Protein AF-A0A969P1M1-F1 (afdb_monomer_lite)

Foldseek 3Di:
DPPVLLVVLLVVLLVVQCPPCVNVVVLVCLLAVLLVVLLVVLVVCCVPPPDNVVSLQCLLVSLLVSLQVLLLQLLVQLCCQVVVCVVVVCVVVVCPDPDHPVSNVSSSSNNSRVNSNVSSVSSSVNNLVVCCVPPVVSSVSRDDPVSSVVSNVVSVVVSVVSRDDD

Sequence (166 aa):
MSLSSVATITRREVRDTLSDWRIFVPIILLTFLLPLIMVRASGLVVRFVADEQLPISLVPFTALLVGFVPASFSLITALESFVGERERNSLESLLSMPISDRELYIGKLSSSLITPLLSSYIAMLVFTSMLYLFEPELYLNAIDVSRLALLFLSVGAMAVTMSPEQ

pLDDT: mean 86.39, std 11.03, range [38.31, 97.56]

Secondary structure (DSSP, 8-state):
--HHHHHHHHHHHHHHHHH-HHHHHHHHHHHHHHHHHHHHHHHHHHHH-S-THHHHHHHHHHHHHHHHHHHTHHHHHHHHHHHHHHHTT-HHHHTTSSS-HHHHHHHHHHHHHHHHHHHHHHHHHHHHHHHHHH-HHHHHHH--HHHHHHHHHHHHHHHHHTS---

Radius of gyration: 19.1 Å; chains: 1; bounding box: 47×25×51 Å

Structure (mmCIF, N/CA/C/O backbone):
data_AF-A0A969P1M1-F1
#
_entry.id   AF-A0A969P1M1-F1
#
loop_
_atom_site.group_PDB
_atom_site.id
_atom_site.type_symbol
_atom_site.label_atom_id
_atom_site.label_alt_id
_atom_site.label_comp_id
_atom_site.label_asym_id
_atom_site.label_entity_id
_atom_site.label_seq_id
_atom_site.pdbx_PDB_ins_code
_atom_site.Cartn_x
_atom_site.Cartn_y
_atom_site.Cartn_z
_atom_site.occupancy
_atom_site.B_iso_or_equiv
_atom_site.auth_seq_id
_atom_site.auth_comp_id
_atom_site.auth_asym_id
_atom_site.auth_atom_id
_atom_site.pdbx_PDB_model_num
ATOM 1 N N . MET A 1 1 ? -10.135 -6.268 28.867 1.00 60.56 1 MET A N 1
ATOM 2 C CA . MET A 1 1 ? -9.863 -6.197 27.420 1.00 60.56 1 MET A CA 1
ATOM 3 C C . MET A 1 1 ? -10.094 -7.570 26.818 1.00 60.56 1 MET A C 1
ATOM 5 O O . MET A 1 1 ? -9.252 -8.450 26.956 1.00 60.56 1 MET A O 1
ATOM 9 N N . SER A 1 2 ? -11.262 -7.785 26.228 1.00 76.38 2 SER A N 1
ATOM 10 C CA . SER A 1 2 ? -11.573 -8.986 25.460 1.00 76.38 2 SER A CA 1
ATOM 11 C C . SER A 1 2 ? -11.120 -8.770 24.015 1.00 76.38 2 SER A C 1
ATOM 13 O O . SER A 1 2 ? -11.762 -8.051 23.251 1.00 76.38 2 SER A O 1
ATOM 15 N N . LEU A 1 3 ? -10.011 -9.405 23.621 1.00 75.12 3 LEU A N 1
ATOM 16 C CA . LEU A 1 3 ? -9.514 -9.395 22.234 1.00 75.12 3 LEU A CA 1
ATOM 17 C C . LEU A 1 3 ? -10.580 -9.875 21.232 1.00 75.12 3 LEU A C 1
ATOM 19 O O . LEU A 1 3 ? -10.621 -9.413 20.094 1.00 75.12 3 LEU A O 1
ATOM 23 N N . SER A 1 4 ? -11.477 -10.762 21.672 1.00 80.00 4 SER A N 1
ATOM 24 C CA . SER A 1 4 ? -12.581 -11.269 20.852 1.00 80.00 4 SER A CA 1
ATOM 25 C C . SER A 1 4 ? -13.624 -10.195 20.518 1.00 80.00 4 SER A C 1
ATOM 27 O O . SER A 1 4 ? -14.140 -10.175 19.399 1.00 80.00 4 SER A O 1
ATOM 29 N N . SER A 1 5 ? -13.883 -9.258 21.437 1.00 79.75 5 SER A N 1
ATOM 30 C CA . SER A 1 5 ? -14.812 -8.145 21.213 1.00 79.75 5 SER A CA 1
ATOM 31 C C . SER A 1 5 ? -14.246 -7.163 20.189 1.00 79.75 5 SER A C 1
ATOM 33 O O . SER A 1 5 ? -14.930 -6.819 19.227 1.00 79.75 5 SER A O 1
ATOM 35 N N . VAL A 1 6 ? -12.966 -6.797 20.332 1.00 82.38 6 VAL A N 1
ATOM 36 C CA . VAL A 1 6 ? -12.254 -5.914 19.389 1.00 82.38 6 VAL A CA 1
ATOM 37 C C . VAL A 1 6 ? -12.245 -6.515 17.983 1.00 82.38 6 VAL A C 1
ATOM 39 O O . VAL A 1 6 ? -12.664 -5.859 17.034 1.00 82.38 6 VAL A O 1
ATOM 42 N N . ALA A 1 7 ? -11.859 -7.787 17.845 1.00 84.50 7 ALA A N 1
ATOM 43 C CA . ALA A 1 7 ? -11.821 -8.463 16.548 1.00 84.50 7 ALA A CA 1
ATOM 44 C C . ALA A 1 7 ? -13.207 -8.560 15.883 1.00 84.50 7 ALA A C 1
ATOM 46 O O . ALA A 1 7 ? -13.319 -8.450 14.661 1.00 84.50 7 ALA A O 1
ATOM 47 N N . THR A 1 8 ? -14.268 -8.745 16.675 1.00 85.25 8 THR A N 1
ATOM 48 C CA . THR A 1 8 ? -15.646 -8.801 16.165 1.00 85.25 8 THR A CA 1
ATOM 49 C C . THR A 1 8 ? -16.092 -7.449 15.612 1.00 85.25 8 THR A C 1
ATOM 51 O O . THR A 1 8 ? -16.646 -7.403 14.512 1.00 85.25 8 THR A O 1
ATOM 54 N N . ILE A 1 9 ? -15.801 -6.358 16.331 1.00 84.62 9 ILE A N 1
ATOM 55 C CA . ILE A 1 9 ? -16.079 -4.985 15.881 1.00 84.62 9 ILE A CA 1
ATOM 56 C C . ILE A 1 9 ? -15.301 -4.704 14.596 1.00 84.62 9 ILE A C 1
ATOM 58 O O . ILE A 1 9 ? -15.905 -4.388 13.576 1.00 84.62 9 ILE A O 1
ATOM 62 N N . THR A 1 10 ? -13.984 -4.923 14.606 1.00 85.62 10 THR A N 1
ATOM 63 C CA . THR A 1 10 ? -13.129 -4.681 13.440 1.00 85.62 10 THR A CA 1
ATOM 64 C C . THR A 1 10 ? -13.606 -5.451 12.211 1.00 85.62 10 THR A C 1
ATOM 66 O O . THR A 1 10 ? -13.701 -4.882 11.129 1.00 85.62 10 THR A O 1
ATOM 69 N N . ARG A 1 11 ? -13.953 -6.737 12.349 1.00 86.94 11 ARG A N 1
ATOM 70 C CA . ARG A 1 11 ? -14.438 -7.548 11.222 1.00 86.94 11 ARG A CA 1
ATOM 71 C C . ARG A 1 11 ? -15.748 -7.017 10.643 1.00 86.94 11 ARG A C 1
ATOM 73 O O . ARG A 1 11 ? -15.929 -7.067 9.426 1.00 86.94 11 ARG A O 1
ATOM 80 N N . ARG A 1 12 ? -16.669 -6.579 11.504 1.00 87.88 12 ARG A N 1
ATOM 81 C CA . ARG A 1 12 ? -17.937 -5.986 11.077 1.00 87.88 12 ARG A CA 1
ATOM 82 C C . ARG A 1 12 ? -17.679 -4.690 10.310 1.00 87.88 12 ARG A C 1
ATOM 84 O O . ARG A 1 12 ? -18.101 -4.590 9.168 1.00 87.88 12 ARG A O 1
ATOM 91 N N . GLU A 1 13 ? -16.914 -3.777 10.895 1.00 85.44 13 GLU A N 1
ATOM 92 C CA . GLU A 1 13 ? -16.597 -2.473 10.301 1.00 85.44 13 GLU A CA 1
ATOM 93 C C . GLU A 1 13 ? -15.849 -2.612 8.966 1.00 85.44 13 GLU A C 1
ATOM 95 O O . GLU A 1 13 ? -16.217 -1.978 7.986 1.00 85.44 13 GLU A O 1
ATOM 100 N N . VAL A 1 14 ? -14.863 -3.516 8.869 1.00 87.06 14 VAL A N 1
ATOM 101 C CA . VAL A 1 14 ? -14.163 -3.799 7.598 1.00 87.06 14 VAL A CA 1
ATOM 102 C C . VAL A 1 14 ? -15.140 -4.261 6.516 1.00 87.06 14 VAL A C 1
ATOM 104 O O . VAL A 1 14 ? -15.036 -3.839 5.365 1.00 87.06 14 VAL A O 1
ATOM 107 N N . ARG A 1 15 ? -16.098 -5.129 6.862 1.00 87.50 15 ARG A N 1
ATOM 108 C CA . ARG A 1 15 ? -17.131 -5.570 5.915 1.00 87.50 15 ARG A CA 1
ATOM 109 C C . ARG A 1 15 ? -18.029 -4.411 5.496 1.00 87.50 15 ARG A C 1
ATOM 111 O O . ARG A 1 15 ? -18.370 -4.335 4.317 1.00 87.50 15 ARG A O 1
ATOM 118 N N . ASP A 1 16 ? -18.392 -3.543 6.430 1.00 85.31 16 ASP A N 1
ATOM 119 C CA . ASP A 1 16 ? -19.244 -2.390 6.159 1.00 85.31 16 ASP A CA 1
ATOM 120 C C . ASP A 1 16 ? -18.516 -1.400 5.226 1.00 85.31 16 ASP A C 1
ATOM 122 O O . ASP A 1 16 ? -19.073 -1.024 4.195 1.00 85.31 16 ASP A O 1
ATOM 126 N N . THR A 1 17 ? -17.230 -1.105 5.471 1.00 83.88 17 THR A N 1
ATOM 127 C CA . THR A 1 17 ? -16.384 -0.287 4.576 1.00 83.88 17 THR A CA 1
ATOM 128 C C . THR A 1 17 ? -16.267 -0.883 3.173 1.00 83.88 17 THR A C 1
ATOM 130 O O . THR A 1 17 ? -16.422 -0.174 2.184 1.00 83.88 17 THR A O 1
ATOM 133 N N . LEU A 1 18 ? -16.005 -2.190 3.062 1.00 85.00 18 LEU A N 1
ATOM 134 C CA . LEU A 1 18 ? -15.879 -2.864 1.762 1.00 85.00 18 LEU A CA 1
ATOM 135 C C . LEU A 1 18 ? -17.210 -2.956 1.000 1.00 85.00 18 LEU A C 1
ATOM 137 O O . LEU A 1 18 ? -17.201 -3.150 -0.214 1.00 85.00 18 LEU A O 1
ATOM 141 N N . SER A 1 19 ? -18.341 -2.839 1.697 1.00 87.12 19 SER A N 1
ATOM 142 C CA . SER A 1 19 ? -19.675 -2.850 1.087 1.00 87.12 19 SER A CA 1
ATOM 143 C C . SER A 1 19 ? -20.102 -1.466 0.589 1.00 87.12 19 SER A C 1
ATOM 145 O O . SER A 1 19 ? -21.000 -1.376 -0.251 1.00 87.12 19 SER A O 1
ATOM 147 N N . ASP A 1 20 ? -19.467 -0.390 1.066 1.00 88.62 20 ASP A N 1
ATOM 148 C CA . ASP A 1 20 ? -19.701 0.953 0.544 1.00 88.62 20 ASP A CA 1
ATOM 149 C C . ASP A 1 20 ? -18.973 1.137 -0.793 1.00 88.62 20 ASP A C 1
ATOM 151 O O . ASP A 1 20 ? -17.751 1.290 -0.868 1.00 88.62 20 ASP A O 1
ATOM 155 N N . TRP A 1 21 ? -19.747 1.152 -1.878 1.00 87.19 21 TRP A N 1
ATOM 156 C CA . TRP A 1 21 ? -19.221 1.312 -3.231 1.00 87.19 21 TRP A CA 1
ATOM 157 C C . TRP A 1 21 ? -18.439 2.621 -3.427 1.00 87.19 21 TRP A C 1
ATOM 159 O O . TRP A 1 21 ? -17.549 2.664 -4.275 1.00 87.19 21 TRP A O 1
ATOM 169 N N . ARG A 1 22 ? -18.734 3.679 -2.660 1.00 87.38 22 ARG A N 1
ATOM 170 C CA . ARG A 1 22 ? -18.077 4.990 -2.796 1.00 87.38 22 ARG A CA 1
ATOM 171 C C . ARG A 1 22 ? -16.643 4.969 -2.292 1.00 87.38 22 ARG A C 1
ATOM 173 O O . ARG A 1 22 ? -15.815 5.686 -2.841 1.00 87.38 22 ARG A O 1
ATOM 180 N N . ILE A 1 23 ? -16.359 4.142 -1.289 1.00 84.31 23 ILE A N 1
ATOM 181 C CA . ILE A 1 23 ? -15.016 3.939 -0.734 1.00 84.31 23 ILE A CA 1
ATOM 182 C C . ILE A 1 23 ? -14.315 2.811 -1.496 1.00 84.31 23 ILE A C 1
ATOM 184 O O . ILE A 1 23 ? -13.161 2.937 -1.907 1.00 84.31 23 ILE A O 1
ATOM 188 N N . PHE A 1 24 ? -15.033 1.716 -1.747 1.00 86.25 24 PHE A N 1
ATOM 189 C CA . PHE A 1 24 ? -14.488 0.529 -2.394 1.00 86.25 24 PHE A CA 1
ATOM 190 C C . PHE A 1 24 ? -14.021 0.790 -3.833 1.00 86.25 24 PHE A C 1
ATOM 192 O O . PHE A 1 24 ? -12.940 0.336 -4.212 1.00 86.25 24 PHE A O 1
ATOM 199 N N . VAL A 1 25 ? -14.791 1.540 -4.634 1.00 90.69 25 VAL A N 1
ATOM 200 C CA . VAL A 1 25 ? -14.457 1.791 -6.047 1.00 90.69 25 VAL A CA 1
ATOM 201 C C . VAL A 1 25 ? -13.147 2.575 -6.205 1.00 90.69 25 VAL A C 1
ATOM 203 O O . VAL A 1 25 ? -12.279 2.082 -6.927 1.00 90.69 25 VAL A O 1
ATOM 206 N N . PRO A 1 26 ? -12.934 3.734 -5.546 1.00 90.06 26 PRO A N 1
ATOM 207 C CA . PRO A 1 26 ? -11.656 4.441 -5.609 1.00 90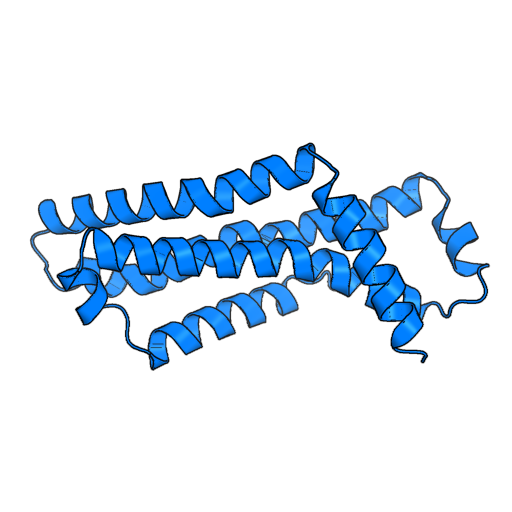.06 26 PRO A CA 1
ATOM 208 C C . PRO A 1 26 ? -10.485 3.600 -5.110 1.00 90.06 26 PRO A C 1
ATOM 210 O O . PRO A 1 26 ? -9.438 3.596 -5.754 1.00 90.06 26 PRO A O 1
ATOM 213 N N . ILE A 1 27 ? -10.664 2.855 -4.011 1.00 90.44 27 ILE A N 1
ATOM 214 C CA . ILE A 1 27 ? -9.608 1.996 -3.464 1.00 90.44 27 ILE A CA 1
ATOM 215 C C . ILE A 1 27 ? -9.191 0.963 -4.506 1.00 90.44 27 ILE A C 1
ATOM 217 O O . ILE A 1 27 ? -8.021 0.930 -4.859 1.00 90.44 27 ILE A O 1
ATOM 221 N N . ILE A 1 28 ? -10.129 0.181 -5.046 1.00 90.81 28 ILE A N 1
ATOM 222 C CA . ILE A 1 28 ? -9.841 -0.849 -6.056 1.00 90.81 28 ILE A CA 1
ATOM 223 C C . ILE A 1 28 ? -9.247 -0.238 -7.324 1.00 90.81 28 ILE A C 1
ATOM 225 O O . ILE A 1 28 ? -8.286 -0.774 -7.878 1.00 90.81 28 ILE A O 1
ATOM 229 N N . LEU A 1 29 ? -9.785 0.897 -7.777 1.00 93.38 29 LEU A N 1
ATOM 230 C CA . LEU A 1 29 ? -9.248 1.601 -8.934 1.00 93.38 29 LEU A CA 1
ATOM 231 C C . LEU A 1 29 ? -7.774 1.939 -8.704 1.00 93.38 29 LEU A C 1
ATOM 233 O O . LEU A 1 29 ? -6.939 1.596 -9.532 1.00 93.38 29 LEU A O 1
ATOM 237 N N . LEU A 1 30 ? -7.431 2.532 -7.561 1.00 92.00 30 LEU A N 1
ATOM 238 C CA . LEU A 1 30 ? -6.047 2.845 -7.214 1.00 92.00 30 LEU A CA 1
ATOM 239 C C . LEU A 1 30 ? -5.200 1.581 -7.029 1.00 92.00 30 LEU A C 1
ATOM 241 O O . LEU A 1 30 ? -4.068 1.552 -7.497 1.00 92.00 30 LEU A O 1
ATOM 245 N N . THR A 1 31 ? -5.738 0.513 -6.435 1.00 93.25 31 THR A N 1
ATOM 246 C CA . THR A 1 31 ? -5.009 -0.746 -6.225 1.00 93.25 31 THR A CA 1
ATOM 247 C C . THR A 1 31 ? -4.527 -1.374 -7.524 1.00 93.25 31 THR A C 1
ATOM 249 O O . THR A 1 31 ? -3.458 -1.971 -7.534 1.00 93.25 31 THR A O 1
ATOM 252 N N . PHE A 1 32 ? -5.299 -1.280 -8.610 1.00 94.81 32 PHE A N 1
ATOM 253 C CA . PHE A 1 32 ? -4.986 -1.989 -9.857 1.00 94.81 32 PHE A CA 1
ATOM 254 C C . PHE A 1 32 ? -4.587 -1.062 -11.003 1.00 94.81 32 PHE A C 1
ATOM 256 O O . PHE A 1 32 ? -3.643 -1.361 -11.737 1.00 94.81 32 PHE A O 1
ATOM 263 N N . LEU A 1 33 ? -5.267 0.075 -11.160 1.00 96.00 33 LEU A N 1
ATOM 264 C CA . LEU A 1 33 ? -5.000 1.006 -12.253 1.00 96.00 33 LEU A CA 1
ATOM 265 C C . LEU A 1 33 ? -3.672 1.739 -12.049 1.00 96.00 33 LEU A C 1
ATOM 267 O O . LEU A 1 33 ? -2.914 1.890 -13.006 1.00 96.00 33 LEU A O 1
ATOM 271 N N . LEU A 1 34 ? -3.367 2.166 -10.818 1.00 95.69 34 LEU A N 1
ATOM 272 C CA . LEU A 1 34 ? -2.139 2.911 -10.539 1.00 95.69 34 LEU A CA 1
ATOM 273 C C . LEU A 1 34 ? -0.879 2.066 -10.807 1.00 95.69 3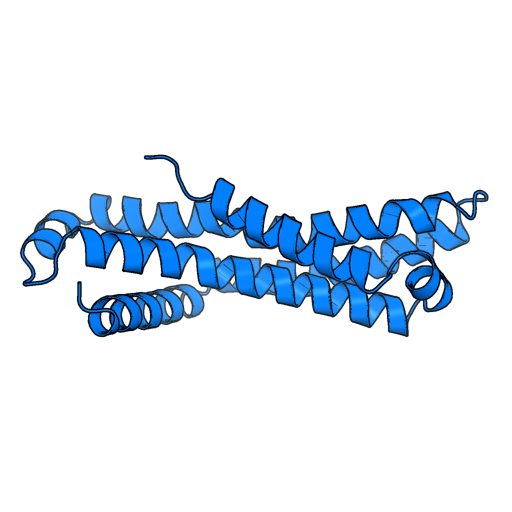4 LEU A C 1
ATOM 275 O O . LEU A 1 34 ? -0.041 2.541 -11.576 1.00 95.69 34 LEU A O 1
ATOM 279 N N . PRO A 1 35 ? -0.733 0.822 -10.294 1.00 96.94 35 PRO A N 1
ATOM 280 C CA . PRO A 1 35 ? 0.383 -0.046 -10.675 1.00 96.94 35 PRO A CA 1
ATOM 281 C C . PRO A 1 35 ? 0.519 -0.242 -12.181 1.00 96.94 35 PRO A C 1
ATOM 283 O O . PRO A 1 35 ? 1.625 -0.167 -12.711 1.00 96.94 35 PRO A O 1
ATOM 286 N N . LEU A 1 36 ? -0.603 -0.467 -12.874 1.00 96.00 36 LEU A N 1
ATOM 287 C CA . LEU A 1 36 ? -0.610 -0.710 -14.312 1.00 96.00 36 LEU A CA 1
ATOM 288 C C . LEU A 1 36 ? -0.046 0.492 -15.073 1.00 96.00 36 LEU A C 1
ATOM 290 O O . LEU A 1 36 ? 0.821 0.325 -15.931 1.00 96.00 36 LEU A O 1
ATOM 294 N N . ILE A 1 37 ? -0.513 1.699 -14.744 1.00 97.00 37 ILE A N 1
ATOM 295 C CA . ILE A 1 37 ? -0.008 2.938 -15.345 1.00 97.00 37 ILE A CA 1
ATOM 296 C C . ILE A 1 37 ? 1.478 3.103 -15.029 1.00 97.00 37 ILE A C 1
ATOM 298 O O . ILE A 1 37 ? 2.260 3.404 -15.929 1.00 97.00 37 ILE A O 1
ATOM 302 N N . MET A 1 38 ? 1.878 2.869 -13.779 1.00 97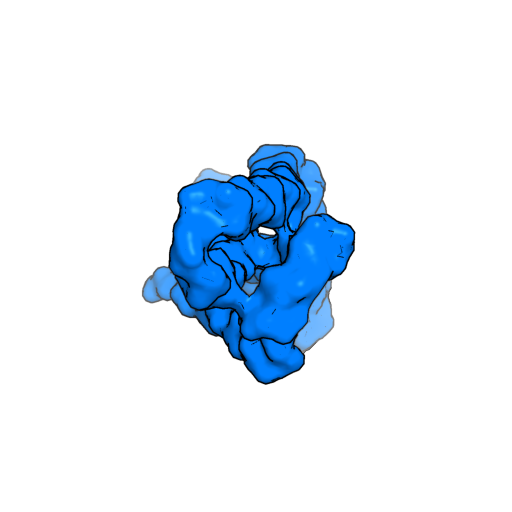.31 38 MET A N 1
ATOM 303 C CA . MET A 1 38 ? 3.254 3.075 -13.337 1.00 97.31 38 MET A CA 1
ATOM 304 C C . MET A 1 38 ? 4.240 2.123 -14.011 1.00 97.31 38 MET A C 1
ATOM 306 O O . MET A 1 38 ? 5.281 2.582 -14.465 1.00 97.31 38 MET A O 1
ATOM 310 N N . VAL A 1 39 ? 3.909 0.840 -14.178 1.00 97.00 39 VAL A N 1
ATOM 311 C CA . VAL A 1 39 ? 4.782 -0.101 -14.906 1.00 97.00 39 VAL A CA 1
ATOM 312 C C . VAL A 1 39 ? 4.939 0.309 -16.370 1.00 97.00 39 VAL A C 1
ATOM 314 O O . VAL A 1 39 ? 6.045 0.288 -16.908 1.00 97.00 39 VAL A O 1
ATOM 317 N N . ARG A 1 40 ? 3.854 0.750 -17.019 1.00 96.56 40 ARG A N 1
ATOM 318 C CA . ARG A 1 40 ? 3.929 1.264 -18.396 1.00 96.56 40 ARG A CA 1
ATOM 319 C C . ARG A 1 40 ? 4.769 2.534 -18.479 1.00 96.56 40 ARG A C 1
ATOM 321 O O . ARG A 1 40 ? 5.558 2.667 -19.409 1.00 96.56 40 ARG A O 1
ATOM 328 N N . ALA A 1 41 ? 4.631 3.432 -17.507 1.00 95.75 41 ALA A N 1
ATOM 329 C CA . ALA A 1 41 ? 5.446 4.635 -17.411 1.00 95.75 41 ALA A CA 1
ATOM 330 C C . ALA A 1 41 ? 6.930 4.294 -17.212 1.00 95.75 41 ALA A C 1
ATOM 332 O O . ALA A 1 41 ? 7.767 4.848 -17.919 1.00 95.75 41 ALA A O 1
ATOM 333 N N . SER A 1 42 ? 7.264 3.337 -16.340 1.00 95.12 42 SER A N 1
ATOM 334 C CA . SER A 1 42 ? 8.640 2.862 -16.148 1.00 95.12 42 SER A CA 1
ATOM 335 C C . SER A 1 42 ? 9.256 2.347 -17.452 1.00 95.12 42 SER A C 1
ATOM 337 O O . SER A 1 42 ? 10.373 2.738 -17.782 1.00 95.12 42 SER A O 1
ATOM 339 N N . GLY A 1 43 ? 8.512 1.569 -18.246 1.00 93.19 43 GLY A N 1
ATOM 340 C CA . GLY A 1 43 ? 8.976 1.104 -19.560 1.00 93.19 43 GLY A CA 1
ATOM 341 C C . GLY A 1 43 ? 9.197 2.233 -20.578 1.00 93.19 43 GLY A C 1
ATOM 342 O O . GLY A 1 43 ? 10.090 2.144 -21.420 1.00 93.19 43 GLY A O 1
ATOM 343 N N . LEU A 1 44 ? 8.434 3.332 -20.499 1.00 94.00 44 LEU A N 1
ATOM 344 C CA . LEU A 1 44 ? 8.719 4.534 -21.293 1.00 94.00 44 LEU A CA 1
ATOM 345 C C . LEU A 1 44 ? 10.032 5.181 -20.838 1.00 94.00 44 LEU A C 1
ATOM 347 O O . LEU A 1 44 ? 10.876 5.483 -21.675 1.00 94.00 44 LEU A O 1
ATOM 351 N N . VAL A 1 45 ? 10.246 5.345 -19.530 1.00 94.31 45 VAL A N 1
ATOM 352 C CA . VAL A 1 45 ? 11.489 5.937 -19.004 1.00 94.31 45 VAL A CA 1
ATOM 353 C C . VAL A 1 45 ? 12.712 5.149 -19.482 1.00 94.31 45 VAL A C 1
ATOM 355 O O . VAL A 1 45 ? 13.646 5.759 -19.990 1.00 94.31 45 VAL A O 1
ATOM 358 N N . VAL A 1 46 ? 12.667 3.813 -19.434 1.00 93.81 46 VAL A N 1
ATOM 359 C CA . VAL A 1 46 ? 13.748 2.940 -19.939 1.00 93.81 46 VAL A CA 1
ATOM 360 C C . VAL A 1 46 ? 14.059 3.188 -21.420 1.00 93.81 46 VAL A C 1
ATOM 362 O O . VAL A 1 46 ? 15.214 3.155 -21.823 1.00 93.81 46 VAL A O 1
ATOM 365 N N . ARG A 1 47 ? 13.044 3.451 -22.250 1.00 92.50 47 ARG A N 1
ATOM 366 C CA . ARG A 1 47 ? 13.220 3.626 -23.704 1.00 92.50 47 ARG A CA 1
ATOM 367 C C . ARG A 1 47 ? 13.670 5.026 -24.109 1.00 92.50 47 ARG A C 1
ATOM 369 O O . ARG A 1 47 ? 14.255 5.182 -25.177 1.00 92.50 47 ARG A O 1
ATOM 376 N N . PHE A 1 48 ? 13.325 6.042 -23.321 1.00 93.19 48 PHE A N 1
ATOM 377 C CA . PHE A 1 48 ? 13.524 7.449 -23.681 1.00 93.19 48 PHE A CA 1
ATOM 378 C C . PHE A 1 48 ? 14.692 8.114 -22.943 1.00 93.19 48 PHE A C 1
ATOM 380 O O . PHE A 1 48 ? 15.183 9.144 -23.406 1.00 93.19 48 PHE A O 1
ATOM 387 N N . VAL A 1 49 ? 15.137 7.560 -21.813 1.00 94.31 49 VAL A N 1
ATOM 388 C CA . VAL A 1 49 ? 16.240 8.113 -21.019 1.00 94.31 49 VAL A CA 1
ATOM 389 C C . VAL A 1 49 ? 17.538 7.383 -21.353 1.00 94.31 49 VAL A C 1
ATOM 391 O O . VAL A 1 49 ? 17.600 6.163 -21.294 1.00 94.31 49 VAL A O 1
ATOM 394 N N . ALA A 1 50 ? 18.583 8.142 -21.694 1.00 91.06 50 ALA A N 1
ATOM 395 C CA . ALA A 1 50 ? 19.899 7.590 -22.027 1.00 91.06 50 ALA A CA 1
ATOM 396 C C . ALA A 1 50 ? 20.691 7.099 -20.799 1.00 91.06 50 ALA A C 1
ATOM 398 O O . ALA A 1 50 ? 21.607 6.299 -20.941 1.00 91.06 50 ALA A O 1
ATOM 399 N N . ASP A 1 51 ? 20.365 7.604 -19.608 1.00 93.00 51 ASP A N 1
ATOM 400 C CA . ASP A 1 51 ? 20.950 7.156 -18.344 1.00 93.00 51 ASP A CA 1
ATOM 401 C C . ASP A 1 51 ? 20.254 5.877 -17.857 1.00 93.00 51 ASP A C 1
ATOM 403 O O . ASP A 1 51 ? 19.111 5.916 -17.399 1.00 93.00 51 ASP A O 1
ATOM 407 N N . GLU A 1 52 ? 20.963 4.751 -17.930 1.00 88.62 52 GLU A N 1
ATOM 408 C CA . GLU A 1 52 ? 20.479 3.436 -17.497 1.00 88.62 52 GLU A CA 1
ATOM 409 C C . GLU A 1 52 ? 20.257 3.347 -15.974 1.00 88.62 52 GLU A C 1
ATOM 411 O O . GLU A 1 52 ? 19.436 2.552 -15.509 1.00 88.62 52 GLU A O 1
ATOM 416 N N . GLN A 1 53 ? 20.928 4.189 -15.179 1.00 92.94 53 GLN A N 1
ATOM 417 C CA . GLN A 1 53 ? 20.849 4.153 -13.716 1.00 92.94 53 GLN A CA 1
ATOM 418 C C . GLN A 1 53 ? 19.603 4.867 -13.172 1.00 92.94 53 GLN A C 1
ATOM 420 O O . GLN A 1 53 ? 19.109 4.556 -12.077 1.00 92.94 53 GLN A O 1
ATOM 425 N N . LEU A 1 54 ? 19.079 5.830 -13.929 1.00 93.12 54 LEU A N 1
ATOM 426 C CA . LEU A 1 54 ? 17.941 6.646 -13.523 1.00 93.12 54 LEU A CA 1
ATOM 427 C C . LEU A 1 54 ? 16.646 5.818 -13.375 1.00 93.12 54 LEU A C 1
ATOM 429 O O . LEU A 1 54 ? 16.045 5.888 -12.298 1.00 93.12 54 LEU A O 1
ATOM 433 N N . PRO A 1 55 ? 16.225 4.975 -14.346 1.00 93.69 55 PRO A N 1
ATOM 434 C CA . PRO A 1 55 ? 15.068 4.092 -14.181 1.00 93.69 55 PRO A CA 1
ATOM 435 C C . PRO A 1 55 ? 15.185 3.179 -12.954 1.00 93.69 55 PRO A C 1
ATOM 437 O O . PRO A 1 55 ?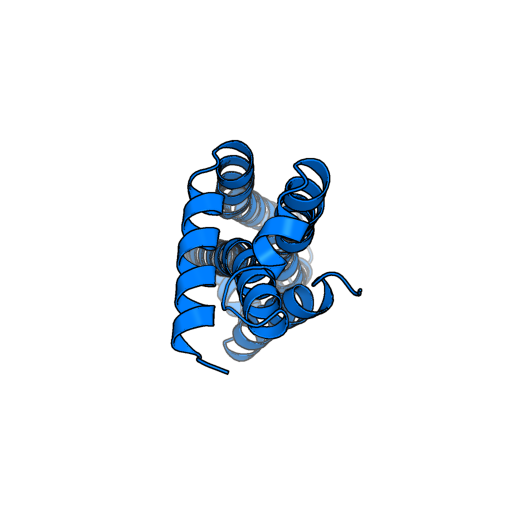 14.223 3.039 -12.197 1.00 93.69 55 PRO A O 1
ATOM 440 N N . ILE A 1 56 ? 16.370 2.605 -12.722 1.00 94.44 56 ILE A N 1
ATOM 441 C CA . ILE A 1 56 ? 16.639 1.685 -11.605 1.00 94.44 56 ILE A CA 1
ATOM 442 C C . ILE A 1 56 ? 16.408 2.389 -10.263 1.00 94.44 56 ILE A C 1
ATOM 444 O O . ILE A 1 56 ? 15.770 1.842 -9.363 1.00 94.44 56 ILE A O 1
ATOM 448 N N . SER A 1 57 ? 16.886 3.628 -10.144 1.00 93.69 57 SER A N 1
ATOM 449 C CA . SER A 1 57 ? 16.776 4.425 -8.918 1.00 93.69 57 SER A CA 1
ATOM 450 C C . SER A 1 57 ? 15.348 4.916 -8.651 1.00 93.69 57 SER A C 1
ATOM 452 O O . SER A 1 57 ? 14.970 5.112 -7.495 1.00 93.69 57 SER A O 1
ATOM 454 N N . LEU A 1 58 ? 14.535 5.095 -9.698 1.00 95.06 58 LEU A N 1
ATOM 455 C CA . LEU A 1 58 ? 13.147 5.546 -9.572 1.00 95.06 58 LEU A CA 1
ATOM 456 C C . LEU A 1 58 ? 12.183 4.437 -9.150 1.00 95.06 58 LEU A C 1
ATOM 458 O O . LEU A 1 58 ? 11.193 4.726 -8.485 1.00 95.06 58 LEU A O 1
ATOM 462 N N . VAL A 1 59 ? 12.453 3.178 -9.491 1.00 95.94 59 VAL A N 1
ATOM 463 C CA . VAL A 1 59 ? 11.526 2.066 -9.222 1.00 95.94 59 VAL A CA 1
ATOM 464 C C . VAL A 1 59 ? 11.143 1.926 -7.740 1.00 95.94 59 VAL A C 1
ATOM 466 O O . VAL A 1 59 ? 9.945 1.818 -7.469 1.00 95.94 59 VAL A O 1
ATOM 469 N N . PRO A 1 60 ? 12.068 1.965 -6.756 1.00 94.44 60 PRO A N 1
ATOM 470 C CA . PRO A 1 60 ? 11.689 1.924 -5.343 1.00 94.44 60 PRO A CA 1
ATOM 471 C C . PRO A 1 60 ? 10.802 3.106 -4.935 1.00 94.44 60 PRO A C 1
ATOM 473 O O . PRO A 1 60 ? 9.849 2.931 -4.179 1.00 94.44 60 PRO A O 1
ATOM 476 N N . PHE A 1 61 ? 11.069 4.299 -5.473 1.00 93.94 61 PHE A N 1
ATOM 477 C CA . PHE A 1 61 ? 10.236 5.479 -5.242 1.00 93.94 61 PHE A CA 1
ATOM 478 C C . PHE A 1 61 ? 8.836 5.311 -5.849 1.00 93.94 61 PHE A C 1
ATOM 480 O O . PHE A 1 61 ? 7.836 5.584 -5.187 1.00 93.94 61 PHE A O 1
ATOM 487 N N . THR A 1 62 ? 8.741 4.789 -7.073 1.00 95.81 62 THR A N 1
ATOM 488 C CA . THR A 1 62 ? 7.464 4.458 -7.714 1.00 95.81 62 THR A CA 1
ATOM 489 C C . THR A 1 62 ? 6.695 3.404 -6.917 1.00 95.81 62 THR A C 1
ATOM 491 O O . THR A 1 62 ? 5.495 3.562 -6.712 1.00 95.81 62 THR A O 1
ATOM 494 N N . ALA A 1 63 ? 7.369 2.371 -6.405 1.00 95.69 63 ALA A N 1
ATOM 495 C CA . ALA A 1 63 ? 6.753 1.352 -5.559 1.00 95.69 63 ALA A CA 1
ATOM 496 C C . ALA A 1 63 ? 6.206 1.944 -4.247 1.00 95.69 63 ALA A C 1
ATOM 498 O O . ALA A 1 63 ? 5.092 1.604 -3.845 1.00 95.69 63 ALA A O 1
ATOM 499 N N . LEU A 1 64 ? 6.947 2.866 -3.612 1.00 94.50 64 LEU A N 1
ATOM 500 C CA . LEU A 1 64 ? 6.456 3.616 -2.450 1.00 94.50 64 LEU A CA 1
ATOM 501 C C . LEU A 1 64 ? 5.222 4.441 -2.798 1.00 94.50 64 LEU A C 1
ATOM 503 O O . LEU A 1 64 ? 4.249 4.388 -2.058 1.00 94.50 64 LEU A O 1
ATOM 507 N N . LEU A 1 65 ? 5.234 5.171 -3.916 1.00 93.94 65 LEU A N 1
ATOM 508 C CA . LEU A 1 65 ? 4.094 5.981 -4.354 1.00 93.94 65 LEU A CA 1
ATOM 509 C C . LEU A 1 65 ? 2.857 5.103 -4.581 1.00 93.94 65 LEU A C 1
ATOM 511 O O . LEU A 1 65 ? 1.773 5.417 -4.090 1.00 93.94 65 LEU A O 1
ATOM 515 N N . VAL A 1 66 ? 3.032 3.972 -5.267 1.00 96.00 66 VAL A N 1
ATOM 516 C CA . VAL A 1 66 ? 1.962 3.003 -5.530 1.00 96.00 66 VAL A CA 1
ATOM 517 C C . VAL A 1 66 ? 1.357 2.452 -4.236 1.00 96.00 66 VAL A C 1
ATOM 519 O O . VAL A 1 66 ? 0.140 2.310 -4.163 1.00 96.00 66 VAL A O 1
ATOM 522 N N . GLY A 1 67 ? 2.174 2.155 -3.222 1.00 93.62 67 GLY A N 1
ATOM 523 C CA . GLY A 1 67 ? 1.682 1.701 -1.918 1.00 93.62 67 GLY A CA 1
ATOM 524 C C . GLY A 1 67 ? 1.093 2.829 -1.066 1.00 93.62 67 GLY A C 1
ATOM 525 O O . GLY A 1 67 ? 0.090 2.645 -0.390 1.00 93.62 67 GLY A O 1
ATOM 526 N N . PHE A 1 68 ? 1.672 4.023 -1.113 1.00 91.50 68 PHE A N 1
ATOM 527 C CA . PHE A 1 68 ? 1.255 5.155 -0.288 1.00 91.50 68 PHE A CA 1
ATOM 528 C C . PHE A 1 68 ? -0.126 5.694 -0.672 1.00 91.50 68 PHE A C 1
ATOM 530 O O . PHE A 1 68 ? -0.916 6.060 0.198 1.00 91.50 68 PHE A O 1
ATOM 537 N N . VAL A 1 69 ? -0.436 5.746 -1.970 1.00 91.38 69 VAL A N 1
ATOM 538 C CA . VAL A 1 69 ? -1.678 6.369 -2.445 1.00 91.38 69 VAL A CA 1
ATOM 539 C C . VAL A 1 69 ? -2.923 5.662 -1.887 1.00 91.38 69 VAL A C 1
ATOM 541 O O . VAL A 1 69 ? -3.744 6.351 -1.279 1.00 91.38 69 VAL A O 1
ATOM 544 N N . PRO A 1 70 ? -3.075 4.325 -1.971 1.00 90.38 70 PRO A N 1
ATOM 545 C CA . PRO A 1 70 ? -4.165 3.642 -1.282 1.00 90.38 70 PRO A CA 1
ATOM 546 C C . PRO A 1 70 ? -4.087 3.780 0.245 1.00 90.38 70 PRO A C 1
ATOM 548 O O . PRO A 1 70 ? -5.124 3.950 0.878 1.00 90.38 70 PRO A O 1
ATOM 551 N N . ALA A 1 71 ? -2.891 3.781 0.848 1.00 89.62 71 ALA A N 1
ATOM 552 C CA . ALA A 1 71 ? -2.730 3.892 2.304 1.00 89.62 71 ALA A CA 1
ATOM 553 C C . ALA A 1 71 ? -3.303 5.208 2.845 1.00 89.62 71 ALA A C 1
ATOM 555 O O . ALA A 1 71 ? -3.894 5.231 3.927 1.00 89.62 71 ALA A O 1
ATOM 556 N N . SER A 1 72 ? -3.189 6.288 2.067 1.00 87.50 72 SER A N 1
ATOM 557 C CA . SER A 1 72 ? -3.711 7.610 2.428 1.00 87.50 72 SER A CA 1
ATOM 558 C C . SER A 1 72 ? -5.234 7.641 2.636 1.00 87.50 72 SER A C 1
ATOM 560 O O . SER A 1 72 ? -5.731 8.473 3.395 1.00 87.50 72 SER A O 1
ATOM 562 N N . PHE A 1 73 ? -5.980 6.684 2.066 1.00 84.50 73 PHE A N 1
ATOM 563 C CA . PHE A 1 73 ? -7.428 6.555 2.280 1.00 84.50 73 PHE A CA 1
ATOM 564 C C . PHE A 1 73 ? -7.801 6.062 3.686 1.00 84.50 73 PHE A C 1
ATOM 566 O O . PHE A 1 73 ? -8.974 6.134 4.061 1.00 84.50 73 PHE A O 1
ATOM 573 N N . SER A 1 74 ? -6.836 5.607 4.493 1.00 83.75 74 SER A N 1
ATOM 574 C CA . SER A 1 74 ? -7.063 5.300 5.915 1.00 83.75 74 SER A CA 1
ATOM 575 C C . SER A 1 74 ? -7.554 6.502 6.705 1.00 83.75 74 SER A C 1
ATOM 577 O O . SER A 1 74 ? -8.476 6.353 7.505 1.00 83.75 74 SER A O 1
ATOM 579 N N . LEU A 1 75 ? -7.032 7.697 6.420 1.00 80.38 75 LEU A N 1
ATOM 580 C CA . LEU A 1 75 ? -7.480 8.924 7.067 1.00 80.38 75 LEU A CA 1
ATOM 581 C C . LEU A 1 75 ? -8.935 9.244 6.708 1.00 80.38 75 LEU A C 1
ATOM 583 O O . LEU A 1 75 ? -9.737 9.531 7.590 1.00 80.38 75 LEU A O 1
ATOM 587 N N . ILE A 1 76 ? -9.288 9.144 5.424 1.00 82.56 76 ILE A N 1
ATOM 588 C CA . ILE A 1 76 ? -10.652 9.403 4.937 1.00 82.56 76 ILE A CA 1
ATOM 589 C C . ILE A 1 76 ? -11.635 8.416 5.576 1.00 82.56 76 ILE A C 1
ATOM 591 O O . ILE A 1 76 ? -12.638 8.827 6.152 1.00 82.56 76 ILE A O 1
ATOM 595 N N . THR A 1 77 ? -11.300 7.124 5.556 1.00 81.62 77 THR A N 1
ATOM 596 C CA . THR A 1 77 ? -12.140 6.063 6.133 1.00 81.62 77 THR A CA 1
ATOM 597 C C . THR A 1 77 ? -12.300 6.237 7.648 1.00 81.62 77 THR A C 1
ATOM 599 O O . THR A 1 77 ? -13.385 6.033 8.194 1.00 81.62 77 THR A O 1
ATOM 602 N N . ALA A 1 78 ? -11.232 6.640 8.346 1.00 81.38 78 ALA A N 1
ATOM 603 C CA . ALA A 1 78 ? -11.289 6.943 9.772 1.00 81.38 78 ALA A CA 1
ATOM 604 C C . ALA A 1 78 ? -12.207 8.144 10.047 1.00 81.38 78 ALA A C 1
ATOM 606 O O . ALA A 1 78 ? -13.077 8.062 10.913 1.00 81.38 78 ALA A O 1
ATOM 607 N N . LEU A 1 79 ? -12.065 9.234 9.287 1.00 80.25 79 LEU A N 1
ATOM 608 C CA . LEU A 1 79 ? -12.908 10.424 9.418 1.00 80.25 79 LEU A CA 1
ATOM 609 C C . LEU A 1 79 ? -14.386 10.097 9.198 1.00 80.25 79 LEU A C 1
ATOM 611 O O . LEU A 1 79 ? -15.212 10.476 10.023 1.00 80.25 79 LEU A O 1
ATOM 615 N N . GLU A 1 80 ? -14.725 9.347 8.151 1.00 80.44 80 GLU A N 1
ATOM 616 C CA . GLU A 1 80 ? -16.110 8.946 7.881 1.00 80.44 80 GLU A CA 1
ATOM 617 C C . GLU A 1 80 ? -16.694 8.079 9.009 1.00 80.44 80 GLU A C 1
ATOM 619 O O . GLU A 1 80 ? -17.836 8.293 9.417 1.00 80.44 80 GLU A O 1
ATOM 624 N N . SER A 1 81 ? -15.906 7.160 9.580 1.00 78.00 81 SER A N 1
ATOM 625 C CA . SER A 1 81 ? -16.348 6.286 10.681 1.00 78.00 81 SER A CA 1
ATOM 626 C C . SER A 1 81 ? -16.513 7.016 12.024 1.00 78.00 81 SER A C 1
ATOM 628 O O . SER A 1 81 ? -17.405 6.684 12.813 1.00 78.00 81 SER A O 1
ATOM 630 N N . PHE A 1 82 ? -15.670 8.013 12.319 1.00 77.12 82 PHE A N 1
ATOM 631 C CA . PHE A 1 82 ? -15.741 8.771 13.576 1.00 77.12 82 PHE A CA 1
ATOM 632 C C . PHE A 1 82 ? -16.694 9.968 13.492 1.00 77.12 82 PHE A C 1
ATOM 634 O O . PHE A 1 82 ? -17.549 10.132 14.365 1.00 77.12 82 PHE A O 1
ATOM 641 N N . VAL A 1 83 ? -16.570 10.799 12.454 1.00 71.50 83 VAL A N 1
ATOM 642 C CA . VAL A 1 83 ? -17.398 12.002 12.269 1.00 71.50 83 VAL A CA 1
ATOM 643 C C . VAL A 1 83 ? -18.811 11.622 11.840 1.00 71.50 83 VAL A C 1
ATOM 645 O O . VAL A 1 83 ? -19.764 12.157 12.399 1.00 71.50 83 VAL A O 1
ATOM 648 N N . GLY A 1 84 ? -18.973 10.641 10.947 1.00 71.38 84 GLY A N 1
ATOM 649 C CA . GLY A 1 84 ? -20.297 10.194 10.505 1.00 71.38 84 GLY A CA 1
ATOM 650 C C . GLY A 1 84 ? -21.155 9.646 11.649 1.00 71.38 84 GLY A C 1
ATOM 651 O O . GLY A 1 84 ? -22.356 9.901 11.709 1.00 71.38 84 GLY A O 1
ATOM 652 N N . GLU A 1 85 ? -20.534 8.960 12.610 1.00 73.62 85 GLU A N 1
ATOM 653 C CA . GLU A 1 85 ? -21.222 8.444 13.799 1.00 73.62 85 GLU A CA 1
ATOM 654 C C . GLU A 1 85 ? -21.522 9.554 14.825 1.00 73.62 85 GLU A C 1
ATOM 656 O O . GLU A 1 85 ? -22.515 9.494 15.555 1.00 73.62 85 GLU A O 1
ATOM 661 N N . ARG A 1 86 ? -20.695 10.611 14.857 1.00 70.81 86 ARG A N 1
ATOM 662 C CA . ARG A 1 86 ? -20.941 11.814 15.667 1.00 70.81 86 ARG A CA 1
ATOM 663 C C . ARG A 1 86 ? -22.121 12.619 15.134 1.00 70.81 86 ARG A C 1
ATOM 665 O O . ARG A 1 86 ? -22.988 12.999 15.911 1.00 70.81 86 ARG A O 1
ATOM 672 N N . GLU A 1 87 ? -22.172 12.849 13.825 1.00 72.31 87 GLU A N 1
ATOM 673 C CA . GLU A 1 87 ? -23.241 13.613 13.163 1.00 72.31 87 GLU A CA 1
ATOM 674 C C . GLU A 1 87 ? -24.610 12.928 13.266 1.00 72.31 87 GLU A C 1
ATOM 676 O O . GLU A 1 87 ? -25.646 13.591 13.277 1.00 72.31 87 GLU A O 1
ATOM 681 N N . ARG A 1 88 ? -24.626 11.597 13.402 1.00 73.69 88 ARG A N 1
ATOM 682 C CA . ARG A 1 88 ? -25.846 10.797 13.593 1.00 73.69 88 ARG A CA 1
ATOM 683 C C . ARG A 1 88 ? -26.285 10.678 15.058 1.00 73.69 88 ARG A C 1
ATOM 685 O O . ARG A 1 88 ? -27.266 9.989 15.328 1.00 73.69 88 ARG A O 1
ATOM 692 N N . ASN A 1 89 ? -25.592 11.340 15.992 1.00 64.06 89 ASN A N 1
ATOM 693 C CA . ASN A 1 89 ? -25.802 11.257 17.447 1.00 64.06 89 ASN A CA 1
ATOM 694 C C . ASN A 1 89 ? -25.750 9.823 18.019 1.00 64.06 89 ASN A C 1
ATOM 696 O O . ASN A 1 89 ? -26.244 9.567 19.115 1.00 64.06 89 ASN A O 1
ATOM 700 N N . SER A 1 90 ? -25.150 8.865 17.308 1.00 62.28 90 SER A N 1
ATOM 701 C CA . SER A 1 90 ? -25.086 7.465 17.746 1.00 62.28 90 SER A CA 1
ATOM 702 C C . SER A 1 90 ? -23.849 7.152 18.589 1.00 62.28 90 SER A C 1
ATOM 704 O O . SER A 1 90 ? -23.816 6.110 19.242 1.00 62.28 90 SER A O 1
ATOM 706 N N . LEU A 1 91 ? -22.873 8.066 18.674 1.00 61.00 91 LEU A N 1
ATOM 707 C CA . LEU A 1 91 ? -21.726 7.932 19.583 1.00 61.00 91 LEU A CA 1
ATOM 708 C C . LEU A 1 91 ? -22.138 7.854 21.059 1.00 61.00 91 LEU A C 1
ATOM 710 O O . LEU A 1 91 ? -21.617 7.013 21.787 1.00 61.00 91 LEU A O 1
ATOM 714 N N . GLU A 1 92 ? -23.108 8.661 21.495 1.00 61.00 92 GLU A N 1
ATOM 715 C CA . GLU A 1 92 ? -23.619 8.620 22.876 1.00 61.00 92 GLU A CA 1
ATOM 716 C C . GLU A 1 92 ? -24.330 7.290 23.179 1.00 61.00 92 GLU A C 1
ATOM 718 O O . GLU A 1 92 ? -24.224 6.750 24.279 1.00 61.00 92 GLU A O 1
ATOM 723 N N . SER A 1 93 ? -24.991 6.707 22.172 1.00 56.00 93 SER A N 1
ATOM 724 C CA . SER A 1 93 ? -25.622 5.385 22.262 1.00 56.00 93 SER A CA 1
ATOM 725 C C . SER A 1 93 ? -24.626 4.219 22.175 1.00 56.00 93 SER A C 1
ATOM 727 O O . SER A 1 93 ? -24.964 3.104 22.565 1.00 56.00 93 SER A O 1
ATOM 729 N N . LEU A 1 94 ? -23.423 4.439 21.643 1.00 58.88 94 LEU A N 1
ATOM 730 C CA . LEU A 1 94 ? -22.349 3.443 21.575 1.00 58.88 94 LEU A CA 1
ATOM 731 C C . LEU A 1 94 ? -21.559 3.372 22.889 1.00 58.88 94 LEU A C 1
ATOM 733 O O . LEU A 1 94 ? -21.148 2.284 23.284 1.00 58.88 94 LEU A O 1
ATOM 737 N N . LEU A 1 95 ? -21.427 4.501 23.594 1.00 59.56 95 LEU A N 1
ATOM 738 C CA . LEU A 1 95 ? -20.838 4.593 24.939 1.00 59.56 95 LEU A CA 1
ATOM 739 C C . LEU A 1 95 ? -21.738 4.001 26.042 1.00 59.56 95 LEU A C 1
ATOM 741 O O . LEU A 1 95 ? -21.279 3.767 27.156 1.00 59.56 95 LEU A O 1
ATOM 745 N N . SER A 1 96 ? -23.021 3.751 25.754 1.00 61.84 96 SER A N 1
ATOM 746 C CA . SER A 1 96 ? -23.959 3.114 26.691 1.00 61.84 96 SER A CA 1
ATOM 747 C C . SER A 1 96 ? -24.052 1.589 26.539 1.00 61.84 96 SER A C 1
ATOM 749 O O . SER A 1 96 ? -24.732 0.927 27.326 1.00 61.84 96 SER A O 1
ATOM 751 N N . MET A 1 97 ? -23.362 1.007 25.551 1.00 67.25 97 MET A N 1
ATOM 752 C CA . MET A 1 97 ? -23.269 -0.444 25.383 1.00 67.25 97 MET A CA 1
ATOM 753 C C . MET A 1 97 ? -22.316 -1.059 26.429 1.00 67.25 97 MET A C 1
ATOM 755 O O . MET A 1 97 ? -21.379 -0.400 26.869 1.00 67.25 97 MET A O 1
ATOM 759 N N . PRO A 1 98 ? -22.479 -2.343 26.807 1.00 73.25 98 PRO A N 1
ATOM 760 C CA . PRO A 1 98 ? -21.582 -3.037 27.739 1.00 73.25 98 PRO A CA 1
ATOM 761 C C . PRO A 1 98 ? -20.245 -3.437 27.073 1.00 73.25 98 PRO A C 1
ATOM 763 O O . PRO A 1 98 ? -19.797 -4.579 27.173 1.00 73.25 98 PRO A O 1
ATOM 766 N N . ILE A 1 99 ? -19.624 -2.510 26.346 1.00 73.81 99 ILE A N 1
ATOM 767 C CA . ILE A 1 99 ? -18.301 -2.608 25.720 1.00 73.81 99 ILE A CA 1
ATOM 768 C C . ILE A 1 99 ? -17.488 -1.403 26.177 1.00 73.81 99 ILE A C 1
ATOM 770 O O . ILE A 1 99 ? -18.010 -0.298 26.254 1.00 73.81 99 ILE A O 1
ATOM 774 N N . SER A 1 100 ? -16.215 -1.606 26.517 1.00 79.75 100 SER A N 1
ATOM 775 C CA . SER A 1 100 ? -15.403 -0.487 27.002 1.00 79.75 100 SER A CA 1
ATOM 776 C C . SER A 1 100 ? -15.038 0.475 25.867 1.00 79.75 100 SER A C 1
ATOM 778 O O . SER A 1 100 ? -14.709 0.039 24.762 1.00 79.75 100 SER A O 1
ATOM 780 N N . ASP A 1 101 ? -14.987 1.776 26.161 1.00 78.44 101 ASP A N 1
ATOM 781 C CA . ASP A 1 101 ? -14.622 2.828 25.197 1.00 78.44 101 ASP A CA 1
ATOM 782 C C . ASP A 1 101 ? -13.290 2.541 24.490 1.00 78.44 101 ASP A C 1
ATOM 784 O O . ASP A 1 101 ? -13.129 2.792 23.297 1.00 78.44 101 ASP A O 1
ATOM 788 N N . ARG A 1 102 ? -12.334 1.941 25.215 1.00 77.81 102 ARG A N 1
ATOM 789 C CA . ARG A 1 102 ? -11.035 1.528 24.664 1.00 77.81 102 ARG A CA 1
ATOM 790 C C . ARG A 1 102 ? -11.162 0.410 23.634 1.00 77.81 102 ARG A C 1
ATOM 792 O O . ARG A 1 102 ? -10.476 0.447 22.618 1.00 77.81 102 ARG A O 1
ATOM 799 N N . GLU A 1 103 ? -12.001 -0.591 23.885 1.00 80.88 103 GLU A N 1
ATOM 800 C CA . GLU A 1 103 ? -12.219 -1.695 22.941 1.00 80.88 103 GLU A CA 1
ATOM 801 C C . GLU A 1 103 ? -12.923 -1.206 21.675 1.00 80.88 103 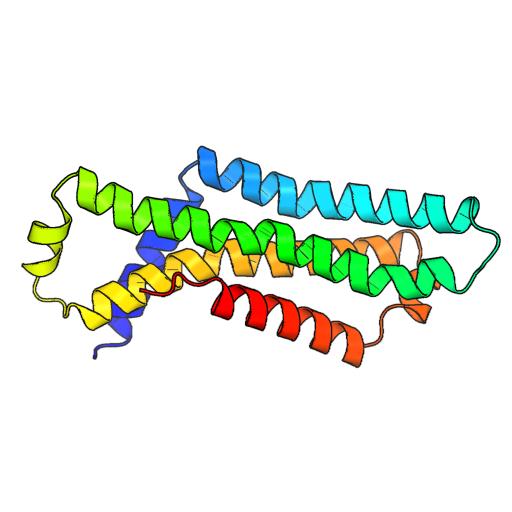GLU A C 1
ATOM 803 O O . GLU A 1 103 ? -12.545 -1.612 20.574 1.00 80.88 103 GLU A O 1
ATOM 808 N N . LEU A 1 104 ? -13.888 -0.294 21.821 1.00 79.56 104 LEU A N 1
ATOM 809 C CA . LEU A 1 104 ? -14.563 0.338 20.692 1.00 79.56 104 LEU A CA 1
ATOM 810 C C . LEU A 1 104 ? -13.593 1.190 19.861 1.00 79.56 104 LEU A C 1
ATOM 812 O O . LEU A 1 104 ? -13.555 1.060 18.637 1.00 79.56 104 LEU A O 1
ATOM 816 N N . TYR A 1 105 ? -12.777 2.013 20.524 1.00 82.00 105 TYR A N 1
ATOM 817 C CA . TYR A 1 105 ? -11.776 2.854 19.871 1.00 82.00 105 TYR A CA 1
ATOM 818 C C . TYR A 1 105 ? -10.766 2.029 19.068 1.00 82.00 105 TYR A C 1
ATOM 820 O O . TYR A 1 105 ? -10.582 2.266 17.874 1.00 82.00 105 TYR A O 1
ATOM 828 N N . ILE A 1 106 ? -10.154 1.017 19.696 1.00 82.31 106 ILE A N 1
ATOM 829 C CA . ILE A 1 106 ? -9.178 0.140 19.030 1.00 82.31 106 ILE A CA 1
ATOM 830 C C . ILE A 1 106 ? -9.843 -0.617 17.875 1.00 82.31 106 ILE A C 1
ATOM 832 O O . ILE A 1 106 ? -9.231 -0.768 16.816 1.00 82.31 106 ILE A O 1
ATOM 836 N N . GLY A 1 107 ? -11.089 -1.068 18.053 1.00 83.19 107 GLY A N 1
ATOM 837 C CA . GLY A 1 107 ? -11.849 -1.772 17.023 1.00 83.19 107 GLY A CA 1
ATOM 838 C C . GLY A 1 107 ? -12.042 -0.936 15.758 1.00 83.19 107 GLY A C 1
ATOM 839 O O . GLY A 1 107 ? -11.728 -1.421 14.666 1.00 83.19 107 GLY A O 1
ATOM 840 N N . LYS A 1 108 ? -12.485 0.319 15.925 1.00 82.88 108 LYS A N 1
ATOM 841 C CA . LYS A 1 108 ? -12.715 1.281 14.833 1.00 82.88 108 LYS A CA 1
ATOM 842 C C . LYS A 1 108 ? -11.427 1.744 14.161 1.00 82.88 108 LYS A C 1
ATOM 844 O O . LYS A 1 108 ? -11.340 1.758 12.935 1.00 82.88 108 LYS A O 1
ATOM 849 N N . LEU A 1 109 ? -10.408 2.069 14.956 1.00 84.25 109 LEU A N 1
ATOM 850 C CA . LEU A 1 109 ? -9.103 2.467 14.433 1.00 84.25 109 LEU A CA 1
ATOM 851 C C . LEU A 1 109 ? -8.479 1.340 13.596 1.00 84.25 109 LEU A C 1
ATOM 853 O O . LEU A 1 109 ? -7.953 1.568 12.508 1.00 84.25 109 LEU A O 1
ATOM 857 N N . SER A 1 110 ? -8.576 0.100 14.083 1.00 85.25 110 SER A N 1
ATOM 858 C CA . SER A 1 110 ? -8.055 -1.063 13.365 1.00 85.25 110 SER A CA 1
ATOM 859 C C . SER A 1 110 ? -8.803 -1.290 12.052 1.00 85.25 110 SER A C 1
ATOM 861 O O . SER A 1 110 ? -8.165 -1.556 11.037 1.00 85.25 110 SER A O 1
ATOM 863 N N . SER A 1 111 ? -10.134 -1.153 12.021 1.00 85.25 111 SER A N 1
ATOM 864 C CA . SER A 1 111 ? -10.894 -1.339 10.777 1.00 85.25 111 SER A CA 1
ATOM 865 C C . SER A 1 111 ? -10.597 -0.271 9.729 1.00 85.25 111 SER A C 1
ATOM 867 O O . SER A 1 111 ? -10.450 -0.617 8.555 1.00 85.25 111 SER A O 1
ATOM 869 N N . SER A 1 112 ? -10.442 0.994 10.135 1.00 85.12 112 SER A N 1
ATOM 870 C CA . SER A 1 112 ? -10.101 2.082 9.208 1.00 85.12 112 SER A CA 1
ATOM 871 C C . SER A 1 112 ? -8.680 1.971 8.648 1.00 85.12 112 SER A C 1
ATOM 873 O O . SER A 1 112 ? -8.418 2.454 7.550 1.00 85.12 112 SER A O 1
ATOM 875 N N . LEU A 1 113 ? -7.763 1.322 9.375 1.00 87.31 113 LEU A N 1
ATOM 876 C CA . LEU A 1 113 ? -6.386 1.087 8.929 1.00 87.31 113 LEU A CA 1
ATOM 877 C C . LEU A 1 113 ? -6.243 -0.168 8.061 1.00 87.31 113 LEU A C 1
ATOM 879 O O . LEU A 1 113 ? -5.530 -0.140 7.059 1.00 87.31 113 LEU A O 1
ATOM 883 N N . ILE A 1 114 ? -6.908 -1.269 8.425 1.00 88.88 114 ILE A N 1
ATOM 884 C CA . ILE A 1 114 ? -6.731 -2.572 7.764 1.00 88.88 114 ILE A CA 1
ATOM 885 C C . ILE A 1 114 ? -7.110 -2.507 6.284 1.00 88.88 114 ILE A C 1
ATOM 887 O O . ILE A 1 114 ? -6.344 -2.986 5.447 1.00 88.88 114 ILE A O 1
ATOM 891 N N . THR A 1 115 ? -8.263 -1.921 5.949 1.00 88.06 115 THR A N 1
ATOM 892 C CA . THR A 1 115 ? -8.766 -1.920 4.565 1.00 88.06 115 THR A CA 1
ATOM 893 C C . THR A 1 115 ? -7.804 -1.202 3.606 1.00 88.06 115 THR A C 1
ATOM 895 O O . THR A 1 115 ? -7.390 -1.810 2.613 1.00 88.06 115 THR A O 1
ATOM 898 N N . PRO A 1 116 ? -7.360 0.037 3.890 1.00 89.25 116 PRO A N 1
ATOM 899 C CA . PRO A 1 116 ? -6.481 0.764 2.975 1.00 89.25 116 PRO A CA 1
ATOM 900 C C . PRO A 1 116 ? -5.040 0.243 3.009 1.00 89.25 116 PRO A C 1
ATOM 902 O O . PRO A 1 116 ? -4.376 0.212 1.972 1.00 89.25 116 PRO A O 1
ATOM 905 N N . LEU A 1 117 ? -4.562 -0.261 4.154 1.00 91.69 117 LEU A N 1
ATOM 906 C CA . LEU A 1 117 ? -3.235 -0.878 4.250 1.00 91.69 117 LEU A CA 1
ATOM 907 C C . LEU A 1 117 ? -3.139 -2.173 3.431 1.00 91.69 117 LEU A C 1
ATOM 909 O O . LEU A 1 117 ? -2.170 -2.371 2.699 1.00 91.69 117 LEU A O 1
ATOM 913 N N . LEU A 1 118 ? -4.153 -3.041 3.499 1.00 92.88 118 LEU A N 1
ATOM 914 C CA . LEU A 1 118 ? -4.2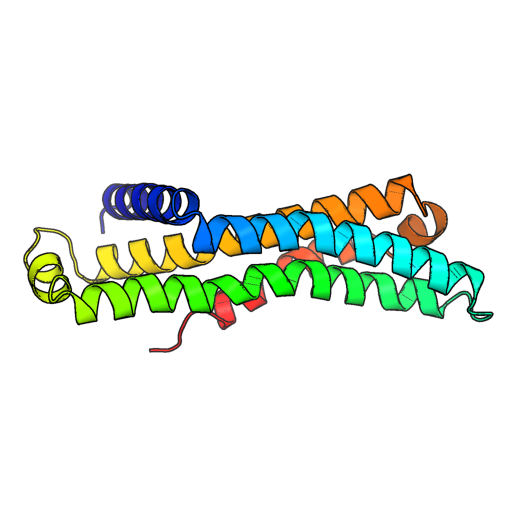00 -4.246 2.667 1.00 92.88 118 LEU A CA 1
ATOM 915 C C . LEU A 1 118 ? -4.226 -3.891 1.182 1.00 92.88 118 LEU A C 1
ATOM 917 O O . LEU A 1 118 ? -3.473 -4.471 0.404 1.00 92.88 118 LEU A O 1
ATOM 921 N N . SER A 1 119 ? -5.042 -2.908 0.801 1.00 92.81 119 SER A N 1
ATOM 922 C CA . SER A 1 119 ? -5.071 -2.391 -0.568 1.00 92.81 119 SER A CA 1
ATOM 923 C C . SER A 1 119 ? -3.690 -1.909 -1.033 1.00 92.81 119 SER A C 1
ATOM 925 O O . SER A 1 119 ? -3.262 -2.232 -2.138 1.00 92.81 119 SER A O 1
ATOM 927 N N . SER A 1 120 ? -2.955 -1.219 -0.164 1.00 94.31 120 SER A N 1
ATOM 928 C CA . SER A 1 120 ? -1.599 -0.725 -0.434 1.00 94.31 120 SER A CA 1
ATOM 929 C C . SER A 1 120 ? -0.609 -1.852 -0.700 1.00 94.31 120 SER A C 1
ATOM 931 O O . SER A 1 120 ? 0.122 -1.829 -1.689 1.00 94.31 120 SER A O 1
ATOM 933 N N . TYR A 1 121 ? -0.617 -2.877 0.154 1.00 95.69 121 TYR A N 1
ATOM 934 C CA . TYR A 1 121 ? 0.227 -4.054 -0.027 1.00 95.69 121 TYR A CA 1
ATOM 935 C C . TYR A 1 121 ? -0.134 -4.828 -1.293 1.00 95.69 121 TYR A C 1
ATOM 937 O O . TYR A 1 121 ? 0.763 -5.264 -2.012 1.00 95.69 121 TYR A O 1
ATOM 945 N N . ILE A 1 122 ? -1.423 -4.951 -1.615 1.00 96.50 122 ILE A N 1
ATOM 946 C CA . ILE A 1 122 ? -1.862 -5.561 -2.874 1.00 96.50 122 ILE A CA 1
ATOM 947 C C . ILE A 1 122 ? -1.363 -4.733 -4.063 1.00 96.50 122 ILE A C 1
ATOM 949 O O . ILE A 1 122 ? -0.801 -5.307 -4.991 1.00 96.50 122 ILE A O 1
ATOM 953 N N . ALA A 1 123 ? -1.492 -3.406 -4.028 1.00 96.88 123 ALA A N 1
ATOM 954 C CA . ALA A 1 123 ? -1.029 -2.524 -5.099 1.00 96.88 123 ALA A CA 1
ATOM 955 C C . ALA A 1 123 ? 0.480 -2.675 -5.342 1.00 96.88 123 ALA A C 1
ATOM 957 O O . ALA A 1 123 ? 0.920 -2.805 -6.485 1.00 96.88 123 ALA A O 1
ATOM 958 N N . MET A 1 124 ? 1.270 -2.734 -4.266 1.00 96.19 124 MET A N 1
ATOM 959 C CA . MET A 1 124 ? 2.708 -2.990 -4.347 1.00 96.19 124 MET A CA 1
ATOM 960 C C . MET A 1 124 ? 3.012 -4.363 -4.944 1.00 96.19 124 MET A C 1
ATOM 962 O O . MET A 1 124 ? 3.830 -4.455 -5.852 1.00 96.19 124 MET A O 1
ATOM 966 N N . LEU A 1 125 ? 2.334 -5.423 -4.491 1.00 96.25 125 LEU A N 1
ATOM 967 C CA . LEU A 1 125 ? 2.517 -6.765 -5.052 1.00 96.25 125 LEU A CA 1
ATOM 968 C C . LEU A 1 125 ? 2.175 -6.804 -6.541 1.00 96.25 125 LEU A C 1
ATOM 970 O O . LEU A 1 125 ? 2.920 -7.402 -7.317 1.00 96.25 125 LEU A O 1
ATOM 974 N N . VAL A 1 126 ? 1.086 -6.149 -6.950 1.00 97.25 126 VAL A N 1
ATOM 975 C CA . VAL A 1 126 ? 0.690 -6.037 -8.358 1.00 97.25 126 VAL A CA 1
ATOM 976 C C . VAL A 1 126 ? 1.756 -5.286 -9.149 1.00 97.25 126 VAL A C 1
ATOM 978 O O . VAL A 1 126 ? 2.175 -5.782 -10.190 1.00 97.25 126 VAL A O 1
ATOM 981 N N . PHE A 1 127 ? 2.247 -4.148 -8.650 1.00 97.56 127 PHE A N 1
ATOM 982 C CA . PHE A 1 127 ? 3.309 -3.375 -9.300 1.00 97.56 127 PHE A CA 1
ATOM 983 C C . PHE A 1 127 ? 4.580 -4.200 -9.479 1.00 97.56 127 PHE A C 1
ATOM 985 O O . PHE A 1 127 ? 5.071 -4.341 -10.593 1.00 97.56 127 PHE A O 1
ATOM 992 N N . THR A 1 128 ? 5.078 -4.791 -8.398 1.00 96.19 128 THR A N 1
ATOM 993 C CA . THR A 1 128 ? 6.296 -5.603 -8.379 1.00 96.19 128 THR A CA 1
ATOM 994 C C . THR A 1 128 ? 6.168 -6.824 -9.297 1.00 96.19 128 THR A C 1
ATOM 996 O O . THR A 1 128 ? 7.080 -7.105 -10.073 1.00 96.19 128 THR A O 1
ATOM 999 N N . SER A 1 129 ? 5.015 -7.501 -9.288 1.00 96.56 129 SER A N 1
ATOM 1000 C CA . SER A 1 129 ? 4.749 -8.650 -10.167 1.00 96.56 129 SER A CA 1
ATOM 1001 C C . SER A 1 129 ? 4.639 -8.239 -11.636 1.00 96.56 129 SER A C 1
ATOM 1003 O O . SER A 1 129 ? 5.192 -8.902 -12.508 1.00 96.56 129 SER A O 1
ATOM 1005 N N . MET A 1 130 ? 3.951 -7.133 -11.934 1.00 97.56 130 MET A N 1
ATOM 1006 C CA . MET A 1 130 ? 3.855 -6.606 -13.295 1.00 97.56 130 MET A CA 1
ATOM 1007 C C . MET A 1 130 ? 5.212 -6.130 -13.812 1.00 97.56 130 MET A C 1
ATOM 1009 O O . MET A 1 130 ? 5.539 -6.394 -14.964 1.00 97.56 130 MET A O 1
ATOM 1013 N N . LEU A 1 131 ? 6.014 -5.477 -12.973 1.00 97.25 131 LEU A N 1
ATOM 1014 C CA . LEU A 1 131 ? 7.357 -5.045 -13.339 1.00 97.25 131 LEU A CA 1
ATOM 1015 C C . LEU A 1 131 ? 8.238 -6.250 -13.681 1.00 97.25 131 LEU A C 1
ATOM 1017 O O . LEU A 1 131 ? 8.895 -6.235 -14.714 1.00 97.25 131 LEU A O 1
ATOM 1021 N N . TYR A 1 132 ? 8.175 -7.322 -12.886 1.00 96.81 132 TYR A N 1
ATOM 1022 C CA . TYR A 1 132 ? 8.871 -8.574 -13.189 1.00 96.81 132 TYR A CA 1
ATOM 1023 C C . TYR A 1 132 ? 8.438 -9.192 -14.531 1.00 96.81 132 TYR A C 1
ATOM 1025 O O . TYR A 1 132 ? 9.273 -9.706 -15.268 1.00 96.81 132 TYR A O 1
ATOM 1033 N N . LEU A 1 133 ? 7.144 -9.131 -14.865 1.00 96.69 133 LEU A N 1
ATOM 1034 C CA . LEU A 1 133 ? 6.608 -9.711 -16.102 1.00 96.69 133 LEU A CA 1
ATOM 1035 C C . LEU A 1 133 ? 6.902 -8.876 -17.357 1.00 96.69 133 LEU A C 1
ATOM 1037 O O . LEU A 1 133 ? 7.118 -9.450 -18.423 1.00 96.69 133 LEU A O 1
ATOM 1041 N N . PHE A 1 134 ? 6.855 -7.546 -17.258 1.00 95.62 134 PHE A N 1
ATOM 1042 C CA . PHE A 1 134 ? 6.961 -6.651 -18.417 1.00 95.62 134 PHE A CA 1
ATOM 1043 C C . PHE A 1 134 ? 8.355 -6.041 -18.601 1.00 95.62 134 PHE A C 1
ATOM 1045 O O . PHE A 1 134 ? 8.748 -5.817 -19.741 1.00 95.62 134 PHE A O 1
ATOM 1052 N N . GLU A 1 135 ? 9.089 -5.786 -17.516 1.00 95.25 135 GLU A N 1
ATOM 1053 C CA . GLU A 1 135 ? 10.416 -5.151 -17.518 1.00 95.25 135 GLU A CA 1
ATOM 1054 C C . GLU A 1 135 ? 11.374 -5.920 -16.570 1.00 95.25 135 GLU A C 1
ATOM 1056 O O . GLU A 1 135 ? 11.806 -5.392 -15.537 1.00 95.25 135 GLU A O 1
ATOM 1061 N N . PRO A 1 136 ? 11.700 -7.195 -16.875 1.00 95.12 136 PRO A N 1
ATOM 1062 C CA . PRO A 1 136 ? 12.410 -8.090 -15.956 1.00 95.12 136 PRO A CA 1
ATOM 1063 C C . PRO A 1 136 ? 13.818 -7.602 -15.595 1.00 95.12 136 PRO A C 1
ATOM 1065 O O . PRO A 1 136 ? 14.237 -7.735 -14.447 1.00 95.12 136 PRO A O 1
ATOM 1068 N N . GLU A 1 137 ? 14.547 -7.008 -16.541 1.00 93.31 137 GLU A N 1
ATOM 1069 C CA . GLU A 1 137 ? 15.887 -6.463 -16.284 1.00 93.31 137 GLU A CA 1
ATOM 1070 C C . GLU A 1 137 ? 15.830 -5.294 -15.296 1.00 93.31 137 GLU A C 1
ATOM 1072 O O . GLU A 1 137 ? 16.615 -5.231 -14.349 1.00 93.31 137 GLU A O 1
ATOM 1077 N N . LEU A 1 138 ? 14.849 -4.404 -15.458 1.00 94.81 138 LEU A N 1
ATOM 1078 C CA . LEU A 1 138 ? 14.633 -3.293 -14.539 1.00 94.81 138 LEU A CA 1
ATOM 1079 C C . LEU A 1 138 ? 14.259 -3.800 -13.140 1.00 94.81 138 LEU A C 1
ATOM 1081 O O . LEU A 1 138 ? 14.792 -3.309 -12.146 1.00 94.81 138 LEU A O 1
ATOM 1085 N N . TYR A 1 139 ? 13.388 -4.810 -13.058 1.00 96.19 139 TYR A N 1
ATOM 1086 C CA . TYR A 1 139 ? 13.015 -5.443 -11.793 1.00 96.19 139 TYR A CA 1
ATOM 1087 C C . TYR A 1 139 ? 14.231 -6.008 -11.049 1.00 96.19 139 TYR A C 1
ATOM 1089 O O . TYR A 1 139 ? 14.420 -5.691 -9.876 1.00 96.19 139 TYR A O 1
ATOM 1097 N N . LEU A 1 140 ? 15.058 -6.812 -11.723 1.00 94.75 140 LEU A N 1
ATOM 1098 C CA . LEU A 1 140 ? 16.190 -7.505 -11.099 1.00 94.75 140 LEU A CA 1
ATOM 1099 C C . LEU A 1 140 ? 17.253 -6.540 -10.561 1.00 94.75 140 LEU A C 1
ATOM 1101 O O . LEU A 1 140 ? 17.883 -6.835 -9.551 1.00 94.75 140 LEU A O 1
ATOM 1105 N N . ASN A 1 141 ? 17.441 -5.389 -11.209 1.00 94.38 141 ASN A N 1
ATOM 1106 C CA . ASN A 1 141 ? 18.402 -4.379 -10.762 1.00 94.38 141 ASN A CA 1
ATOM 1107 C C . ASN A 1 141 ? 17.833 -3.456 -9.670 1.00 94.38 141 ASN A C 1
ATOM 1109 O O . ASN A 1 141 ? 18.561 -2.967 -8.797 1.00 94.38 141 ASN A O 1
ATOM 1113 N N . ALA A 1 142 ? 16.526 -3.187 -9.714 1.00 93.62 142 ALA A N 1
ATOM 1114 C CA . ALA A 1 142 ? 15.889 -2.241 -8.807 1.00 93.62 142 ALA A CA 1
ATOM 1115 C C . ALA A 1 142 ? 15.362 -2.875 -7.512 1.00 93.62 142 ALA A C 1
ATOM 1117 O O . ALA A 1 142 ? 15.395 -2.226 -6.461 1.00 93.62 142 ALA A O 1
ATOM 1118 N N . ILE A 1 143 ? 14.880 -4.118 -7.557 1.00 94.19 143 ILE A N 1
ATOM 1119 C CA . ILE A 1 143 ? 14.171 -4.766 -6.450 1.00 94.19 143 ILE A CA 1
ATOM 1120 C C . ILE A 1 143 ? 14.959 -5.969 -5.925 1.00 94.19 143 ILE A C 1
ATOM 1122 O O . ILE A 1 143 ? 14.962 -7.045 -6.511 1.00 94.19 143 ILE A O 1
ATOM 1126 N N . ASP A 1 144 ? 15.533 -5.793 -4.736 1.00 93.25 144 ASP A N 1
ATOM 1127 C CA . ASP A 1 144 ? 16.094 -6.867 -3.913 1.00 93.25 144 ASP A CA 1
ATOM 1128 C C . ASP A 1 144 ? 15.121 -7.260 -2.793 1.00 93.25 144 ASP A C 1
ATOM 1130 O O . ASP A 1 144 ? 14.272 -6.463 -2.388 1.00 93.25 144 ASP A O 1
ATOM 1134 N N . VAL A 1 145 ? 15.290 -8.448 -2.202 1.00 92.12 145 VAL A N 1
ATOM 1135 C CA . VAL A 1 145 ? 14.467 -8.914 -1.062 1.00 92.12 145 VAL A CA 1
ATOM 1136 C C . VAL A 1 145 ? 14.505 -7.928 0.112 1.00 92.12 145 VAL A C 1
ATOM 1138 O O . VAL A 1 145 ? 13.476 -7.650 0.727 1.00 92.12 145 VAL A O 1
ATOM 1141 N N . SER A 1 146 ? 15.677 -7.357 0.404 1.00 93.75 146 SER A N 1
ATOM 1142 C CA . SER A 1 146 ? 15.845 -6.349 1.455 1.00 93.75 146 SER A CA 1
ATOM 1143 C C . SER A 1 146 ? 15.104 -5.051 1.131 1.00 93.75 146 SER A C 1
ATOM 1145 O O . SER A 1 146 ? 14.417 -4.510 1.996 1.00 93.75 146 SER A O 1
ATOM 1147 N N . ARG A 1 147 ? 15.183 -4.571 -0.117 1.00 93.00 147 ARG A N 1
ATOM 1148 C CA . ARG A 1 147 ? 14.447 -3.383 -0.575 1.00 93.00 147 ARG A CA 1
ATOM 1149 C C . ARG A 1 147 ? 12.948 -3.622 -0.512 1.00 93.00 147 ARG A C 1
ATOM 1151 O O . ARG A 1 147 ? 12.232 -2.783 0.014 1.00 93.00 147 ARG A O 1
ATOM 1158 N N . LEU A 1 148 ? 12.482 -4.780 -0.970 1.00 93.38 148 LEU A N 1
ATOM 1159 C CA . LEU A 1 148 ? 11.077 -5.159 -0.898 1.00 93.38 148 LEU A CA 1
ATOM 1160 C C . LEU A 1 148 ? 10.601 -5.145 0.563 1.00 93.38 148 LEU A C 1
ATOM 1162 O O . LEU A 1 148 ? 9.637 -4.453 0.872 1.00 93.38 148 LEU A O 1
ATOM 1166 N N . ALA A 1 149 ? 11.328 -5.774 1.490 1.00 94.50 149 ALA A N 1
ATOM 1167 C CA . ALA A 1 149 ? 11.001 -5.713 2.917 1.00 94.50 149 ALA A CA 1
ATOM 1168 C C . ALA A 1 149 ? 10.955 -4.269 3.462 1.00 94.50 149 ALA A C 1
ATOM 1170 O O . ALA A 1 149 ? 10.006 -3.909 4.160 1.00 94.50 149 ALA A O 1
ATOM 1171 N N . LEU A 1 150 ? 11.929 -3.424 3.105 1.00 94.75 150 LEU A N 1
ATOM 1172 C CA . LEU A 1 150 ? 11.954 -2.010 3.499 1.00 94.75 150 LEU A CA 1
ATOM 1173 C C . LEU A 1 150 ? 10.756 -1.226 2.957 1.00 94.75 150 LEU A C 1
ATOM 1175 O O . LEU A 1 150 ? 10.189 -0.415 3.687 1.00 94.75 150 LEU A O 1
ATOM 1179 N N . LEU A 1 151 ? 10.346 -1.471 1.711 1.00 94.50 151 LEU A N 1
ATOM 1180 C CA . LEU A 1 151 ? 9.184 -0.820 1.105 1.00 94.50 151 LEU A CA 1
ATOM 1181 C C . LEU A 1 151 ? 7.897 -1.182 1.859 1.00 94.50 151 LEU A C 1
ATOM 1183 O O . LEU A 1 151 ? 7.128 -0.291 2.217 1.00 94.50 151 LEU A O 1
ATOM 1187 N N . PHE A 1 152 ? 7.688 -2.469 2.159 1.00 93.50 152 PHE A N 1
ATOM 1188 C CA . PHE A 1 152 ? 6.520 -2.919 2.926 1.00 93.50 152 PHE A CA 1
ATOM 1189 C C . PHE A 1 152 ? 6.508 -2.327 4.338 1.00 93.50 152 PHE A C 1
ATOM 1191 O O . PHE A 1 152 ? 5.479 -1.822 4.785 1.00 93.50 152 PHE A O 1
ATOM 1198 N N . LEU A 1 153 ? 7.656 -2.325 5.021 1.00 93.94 153 LEU A N 1
ATOM 1199 C CA . LEU A 1 153 ? 7.783 -1.723 6.349 1.00 93.94 153 LEU A CA 1
ATOM 1200 C C . LEU A 1 153 ? 7.525 -0.215 6.326 1.00 93.94 153 LEU A C 1
ATOM 1202 O O . LEU A 1 153 ? 6.868 0.298 7.224 1.00 93.94 153 LEU A O 1
ATOM 1206 N N . SER A 1 154 ? 7.999 0.485 5.295 1.00 92.38 154 SER A N 1
ATOM 1207 C CA . SER A 1 154 ? 7.821 1.933 5.148 1.00 92.38 154 SER A CA 1
ATOM 1208 C C . SER A 1 154 ? 6.355 2.303 4.935 1.00 92.38 154 SER A C 1
ATOM 1210 O O . SER A 1 154 ? 5.860 3.224 5.578 1.00 92.38 154 SER A O 1
ATOM 1212 N N . VAL A 1 155 ? 5.635 1.565 4.085 1.00 91.56 155 VAL A N 1
ATOM 1213 C CA . VAL A 1 155 ? 4.191 1.773 3.876 1.00 91.56 155 VAL A CA 1
ATOM 1214 C C . VAL A 1 155 ? 3.395 1.427 5.136 1.00 91.56 155 VAL A C 1
ATOM 1216 O O . VAL A 1 155 ? 2.499 2.179 5.516 1.00 91.56 155 VAL A O 1
ATOM 1219 N N . GLY A 1 156 ? 3.762 0.349 5.836 1.00 89.56 156 GLY A N 1
ATOM 1220 C CA . GLY A 1 156 ? 3.174 0.010 7.132 1.00 89.56 156 GLY A CA 1
ATOM 1221 C C . GLY A 1 156 ? 3.395 1.098 8.184 1.00 89.56 156 GLY A C 1
ATOM 1222 O O . GLY A 1 156 ? 2.448 1.505 8.855 1.00 89.56 156 GLY A O 1
ATOM 1223 N N . ALA A 1 157 ? 4.620 1.616 8.290 1.00 89.56 157 ALA A N 1
ATOM 1224 C CA . ALA A 1 157 ? 4.951 2.715 9.191 1.00 89.56 157 ALA A CA 1
ATOM 1225 C C . ALA A 1 157 ? 4.158 3.982 8.843 1.00 89.56 157 ALA A C 1
ATOM 1227 O O . ALA A 1 157 ? 3.560 4.580 9.734 1.00 89.56 157 ALA A O 1
ATOM 1228 N N . MET A 1 158 ? 4.074 4.342 7.557 1.00 84.88 158 MET A N 1
ATOM 1229 C CA . MET A 1 158 ? 3.276 5.482 7.097 1.00 84.88 158 MET A CA 1
ATOM 1230 C C . MET A 1 158 ? 1.806 5.337 7.489 1.00 84.88 158 MET A C 1
ATOM 1232 O O . MET A 1 158 ? 1.250 6.257 8.082 1.00 84.88 158 MET A O 1
ATOM 1236 N N . ALA A 1 159 ? 1.191 4.177 7.254 1.00 82.25 159 ALA A N 1
ATOM 1237 C CA . ALA A 1 159 ? -0.205 3.950 7.624 1.00 82.25 159 ALA A CA 1
ATOM 1238 C C . ALA A 1 159 ? -0.451 4.105 9.134 1.00 82.25 159 ALA A C 1
ATOM 1240 O O . ALA A 1 159 ? -1.469 4.663 9.534 1.00 82.25 159 ALA A O 1
ATOM 1241 N N . VAL A 1 160 ? 0.494 3.672 9.976 1.00 80.25 160 VAL A N 1
ATOM 1242 C CA . VAL A 1 160 ? 0.410 3.882 11.429 1.00 80.25 160 VAL A CA 1
ATOM 1243 C C . VAL A 1 160 ? 0.548 5.366 11.781 1.00 80.25 160 VAL A C 1
ATOM 1245 O O . VAL A 1 160 ? -0.234 5.873 12.580 1.00 80.25 160 VAL A O 1
ATOM 1248 N N . THR A 1 161 ? 1.484 6.090 11.162 1.00 79.00 161 THR A N 1
ATOM 1249 C CA . THR A 1 161 ? 1.663 7.534 11.415 1.00 79.00 161 THR A CA 1
ATOM 1250 C C . THR A 1 161 ? 0.522 8.401 10.884 1.00 79.00 161 THR A C 1
ATOM 1252 O O . THR A 1 161 ? 0.279 9.473 11.417 1.00 79.00 161 THR A O 1
ATOM 1255 N N . MET A 1 162 ? -0.186 7.949 9.846 1.00 71.81 162 MET A N 1
ATOM 1256 C CA . MET A 1 162 ? -1.341 8.647 9.268 1.00 71.81 162 MET A CA 1
ATOM 1257 C C . MET A 1 162 ? -2.643 8.350 10.015 1.00 71.81 162 MET A C 1
ATOM 1259 O O . MET A 1 162 ? -3.689 8.903 9.669 1.00 71.81 162 MET A O 1
ATOM 1263 N N . SER A 1 163 ? -2.598 7.473 11.021 1.00 63.91 163 SER A N 1
ATOM 1264 C CA . SER A 1 163 ? -3.723 7.307 11.927 1.00 63.91 163 SER A CA 1
ATOM 1265 C C . SER A 1 163 ? -3.986 8.646 12.630 1.00 63.91 163 SER A C 1
ATOM 1267 O O . SER A 1 163 ? -3.025 9.310 13.019 1.00 63.91 163 SER A O 1
ATOM 1269 N N . PRO A 1 164 ? -5.250 9.100 12.714 1.00 55.03 164 PRO A N 1
ATOM 1270 C CA . PRO A 1 164 ? -5.556 10.425 13.232 1.00 55.03 164 PRO A CA 1
ATOM 1271 C C . PRO A 1 164 ? -4.980 10.576 14.641 1.00 55.03 164 PRO A C 1
ATOM 1273 O O . PRO A 1 164 ? -5.387 9.863 15.561 1.00 55.03 164 PRO A O 1
ATOM 1276 N N . GLU A 1 165 ? -4.020 11.493 14.791 1.00 48.62 165 GLU A N 1
ATOM 1277 C CA . GLU A 1 165 ? -3.665 12.027 16.100 1.00 48.62 165 GLU A CA 1
ATOM 1278 C C . GLU A 1 165 ? -4.939 12.656 16.669 1.00 48.62 165 GLU A C 1
ATOM 1280 O O . GLU A 1 165 ? -5.590 13.470 16.008 1.00 48.62 165 GLU A O 1
ATOM 1285 N N . GLN A 1 166 ? -5.345 12.186 17.849 1.00 38.31 166 GLN A N 1
ATOM 1286 C CA . GLN A 1 166 ? -6.383 12.852 18.631 1.00 38.31 166 GLN A CA 1
ATOM 1287 C C . GLN A 1 166 ? -5.922 14.251 19.026 1.00 38.31 166 GLN A C 1
ATOM 1289 O O . GLN A 1 166 ? -4.752 14.368 19.459 1.00 38.31 166 GLN A O 1
#